Protein AF-A0A7Y6PZU3-F1 (afdb_monomer_lite)

Foldseek 3Di:
DDDDDPPPDPPDPPPPPPQQQDPVLVVVLVCQVPVVVVPDDPPDGSVVSVVVSVVSRVVVVVVVVVVVVVVVVVVVVVVVVVVVVVVVVVVLVVQCVVQVVPVVPPVSNVVSVVVPPPPPPPPPDPPDPPPDDDDDDDDDDPDDDDDDDDDD

pLDDT: mean 78.31, std 19.72, range [39.16, 98.44]

Secondary structure (DSSP, 8-state):
-PPP----PPPP-------SS-HHHHHHHHHHHHTTTT-PPSS--HHHHHHHHHHHHHHHHHHHHHHHHHHHHHHHHHHHHHHHHHHHHHHHHHHHHHHHT-TT-HHHHHHHHHHHS-------PPPP------------S-----------

Radius of gyration: 36.76 Å; chains: 1; bounding box: 62×101×90 Å

Structure (mmCIF, N/CA/C/O backbone):
data_AF-A0A7Y6PZU3-F1
#
_entry.id   AF-A0A7Y6PZU3-F1
#
loop_
_atom_site.group_PDB
_atom_site.id
_atom_site.type_symbol
_atom_site.label_atom_id
_atom_site.label_alt_id
_atom_site.label_comp_id
_atom_site.label_asym_id
_atom_site.label_entity_id
_atom_site.label_seq_id
_atom_site.pdbx_PDB_ins_code
_atom_site.Cartn_x
_atom_site.Cartn_y
_atom_site.Cartn_z
_atom_site.occupancy
_atom_site.B_iso_or_equiv
_atom_site.auth_seq_id
_atom_site.auth_comp_id
_atom_site.auth_asym_id
_atom_site.auth_atom_id
_atom_site.pdbx_PDB_model_num
ATOM 1 N N . MET A 1 1 ? 33.577 -29.821 43.031 1.00 47.69 1 MET A N 1
ATOM 2 C CA . MET A 1 1 ? 32.430 -28.903 43.186 1.00 47.69 1 MET A CA 1
ATOM 3 C C . MET A 1 1 ? 32.392 -28.006 41.952 1.00 47.69 1 MET A C 1
ATOM 5 O O . MET A 1 1 ? 33.183 -27.073 41.903 1.00 47.69 1 MET A O 1
ATOM 9 N N . PRO A 1 2 ? 31.617 -28.338 40.907 1.00 53.56 2 PRO A N 1
ATOM 10 C CA . PRO A 1 2 ? 31.472 -27.476 39.736 1.00 53.56 2 PRO A CA 1
ATOM 11 C C . PRO A 1 2 ? 30.452 -26.362 40.018 1.00 53.56 2 PRO A C 1
ATOM 13 O O . PRO A 1 2 ? 29.360 -26.626 40.518 1.00 53.56 2 PRO A O 1
ATOM 16 N N . SER A 1 3 ? 30.825 -25.121 39.718 1.00 45.91 3 SER A N 1
ATOM 17 C CA . SER A 1 3 ? 29.942 -23.953 39.789 1.00 45.91 3 SER A CA 1
ATOM 18 C C . SER A 1 3 ? 28.851 -24.033 38.712 1.00 45.91 3 SER A C 1
ATOM 20 O O . SER A 1 3 ? 29.176 -24.362 37.569 1.00 45.91 3 SER A O 1
ATOM 22 N N . PRO A 1 4 ? 27.583 -23.702 39.008 1.00 57.12 4 PRO A N 1
ATOM 23 C CA . PRO A 1 4 ? 26.571 -23.562 37.972 1.00 57.12 4 PRO A CA 1
ATOM 24 C C . PRO A 1 4 ? 26.777 -22.240 37.222 1.00 57.12 4 PRO A C 1
ATOM 26 O O . PRO A 1 4 ? 26.669 -21.154 37.792 1.00 57.12 4 PRO A O 1
ATOM 29 N N . SER A 1 5 ? 27.074 -22.333 35.926 1.00 58.34 5 SER A N 1
ATOM 30 C CA . SER A 1 5 ? 26.994 -21.208 34.996 1.00 58.34 5 SER A CA 1
ATOM 31 C C . SER A 1 5 ? 25.530 -20.795 34.844 1.00 58.34 5 SER A C 1
ATOM 33 O O . SER A 1 5 ? 24.737 -21.516 34.242 1.00 58.34 5 SER A O 1
ATOM 35 N N . ILE A 1 6 ? 25.162 -19.634 35.386 1.00 60.12 6 ILE A N 1
ATOM 36 C CA . ILE A 1 6 ? 23.882 -18.992 35.079 1.00 60.12 6 ILE A CA 1
ATOM 37 C C . ILE A 1 6 ? 23.988 -18.482 33.642 1.00 60.12 6 ILE A C 1
ATOM 39 O O . ILE A 1 6 ? 24.681 -17.507 33.358 1.00 60.12 6 ILE A O 1
ATOM 43 N N . SER A 1 7 ? 23.341 -19.201 32.728 1.00 55.31 7 SER A N 1
ATOM 44 C CA . SER A 1 7 ? 23.136 -18.761 31.356 1.00 55.31 7 SER A CA 1
ATOM 45 C C . SER A 1 7 ? 22.154 -17.591 31.399 1.00 55.31 7 SER A C 1
ATOM 47 O O . SER A 1 7 ? 20.960 -17.777 31.626 1.00 55.31 7 SER A O 1
ATOM 49 N N . VAL A 1 8 ? 22.672 -16.369 31.273 1.00 59.69 8 VAL A N 1
ATOM 50 C CA . VAL A 1 8 ? 21.846 -15.185 31.030 1.00 59.69 8 VAL A CA 1
ATOM 51 C C . VAL A 1 8 ? 21.328 -15.321 29.606 1.00 59.69 8 VAL A C 1
ATOM 53 O O . VAL A 1 8 ? 22.039 -15.032 28.646 1.00 59.69 8 VAL A O 1
ATOM 56 N N . VAL A 1 9 ? 20.106 -15.834 29.481 1.00 60.22 9 VAL A N 1
ATOM 57 C CA . VAL A 1 9 ? 19.339 -15.772 28.239 1.00 60.22 9 VAL A CA 1
ATOM 58 C C . VAL A 1 9 ? 19.110 -14.284 27.949 1.00 60.22 9 VAL A C 1
ATOM 60 O O . VAL A 1 9 ? 18.523 -13.600 28.792 1.00 60.22 9 VAL A O 1
ATOM 63 N N . PRO A 1 10 ? 19.620 -13.739 26.831 1.00 60.50 10 PRO A N 1
ATOM 64 C CA . PRO A 1 10 ? 19.307 -12.372 26.445 1.00 60.50 10 PRO A CA 1
ATOM 65 C C . PRO A 1 10 ? 17.795 -12.282 26.186 1.00 60.50 10 PRO A C 1
ATOM 67 O O . PRO A 1 10 ? 17.258 -13.181 25.536 1.00 60.50 10 PRO A O 1
ATOM 70 N N . PRO A 1 11 ? 17.094 -11.253 26.695 1.00 60.94 11 PRO A N 1
ATOM 71 C CA . PRO A 1 11 ? 15.683 -11.081 26.391 1.00 60.94 11 PRO A CA 1
ATOM 72 C C . PRO A 1 11 ? 15.556 -10.908 24.877 1.00 60.94 11 PRO A C 1
ATOM 74 O O . PRO A 1 11 ? 16.165 -10.005 24.297 1.00 60.94 11 PRO A O 1
ATOM 77 N N . GLU A 1 12 ? 14.823 -11.819 24.235 1.00 39.16 12 GLU A N 1
ATOM 78 C CA . GLU A 1 12 ? 14.418 -11.653 22.845 1.00 39.16 12 GLU A CA 1
ATOM 79 C C . GLU A 1 12 ? 13.762 -10.273 22.702 1.00 39.16 12 GLU A C 1
ATOM 81 O O . GLU A 1 12 ? 13.070 -9.834 23.627 1.00 39.16 12 GLU A O 1
ATOM 86 N N . PRO A 1 13 ? 13.996 -9.550 21.593 1.00 51.16 13 PRO A N 1
ATOM 87 C CA . PRO A 1 13 ? 13.315 -8.293 21.358 1.00 51.16 13 PRO A CA 1
ATOM 88 C C . PRO A 1 13 ? 11.829 -8.611 21.210 1.00 51.16 13 PRO A C 1
ATOM 90 O O . PRO A 1 13 ? 11.371 -9.008 20.139 1.00 51.16 13 PRO A O 1
ATOM 93 N N . GLU A 1 14 ? 11.079 -8.471 22.302 1.00 42.47 14 GLU A N 1
ATOM 94 C CA . GLU A 1 14 ? 9.633 -8.375 22.252 1.00 42.47 14 GLU A CA 1
ATOM 95 C C . GLU A 1 14 ? 9.343 -7.210 21.316 1.00 42.47 14 GLU A C 1
ATOM 97 O O . GLU A 1 14 ? 9.568 -6.045 21.646 1.00 42.47 14 GLU A O 1
ATOM 102 N N . ILE A 1 15 ? 8.935 -7.535 20.092 1.00 43.72 15 ILE A N 1
ATOM 103 C CA . ILE A 1 15 ? 8.371 -6.566 19.172 1.00 43.72 15 ILE A CA 1
ATOM 104 C C . ILE A 1 15 ? 7.115 -6.087 19.887 1.00 43.72 15 ILE A C 1
ATOM 106 O O . ILE A 1 15 ? 6.076 -6.746 19.852 1.00 43.72 15 ILE A O 1
ATOM 110 N N . THR A 1 16 ? 7.232 -4.977 20.608 1.00 46.25 16 THR A N 1
ATOM 111 C CA . THR A 1 16 ? 6.106 -4.259 21.179 1.00 46.25 16 THR A CA 1
ATOM 112 C C . THR A 1 16 ? 5.323 -3.731 19.993 1.00 46.25 16 THR A C 1
ATOM 114 O O . THR A 1 16 ? 5.570 -2.644 19.478 1.00 46.25 16 THR A O 1
ATOM 117 N N . VAL A 1 17 ? 4.415 -4.566 19.486 1.00 59.16 17 VAL A N 1
ATOM 118 C CA . VAL A 1 17 ? 3.362 -4.136 18.578 1.00 59.16 17 VAL A CA 1
ATOM 119 C C . VAL A 1 17 ? 2.602 -3.079 19.361 1.00 59.16 17 VAL A C 1
ATOM 121 O O . VAL A 1 17 ? 1.878 -3.407 20.301 1.00 59.16 17 VAL A O 1
ATOM 124 N N . GLU A 1 18 ? 2.865 -1.814 19.042 1.00 77.44 18 GLU A N 1
ATOM 125 C CA . GLU A 1 18 ? 2.191 -0.668 19.639 1.00 77.44 18 GLU A CA 1
ATOM 126 C C . GLU A 1 18 ? 0.687 -0.900 19.471 1.00 77.44 18 GLU A C 1
ATOM 128 O O . GLU A 1 18 ? 0.163 -0.838 18.356 1.00 77.44 18 GLU A O 1
ATOM 133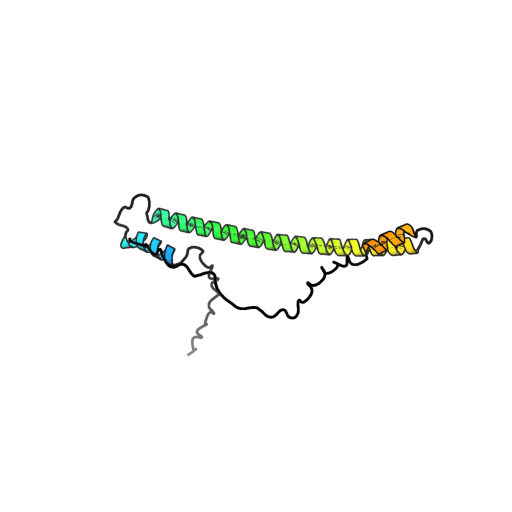 N N . ASP A 1 19 ? 0.002 -1.290 20.552 1.00 84.38 19 ASP A N 1
ATOM 134 C CA . ASP A 1 19 ? -1.407 -1.653 20.440 1.00 84.38 19 ASP A CA 1
ATOM 135 C C . ASP A 1 19 ? -2.196 -0.381 20.072 1.00 84.38 19 ASP A C 1
ATOM 137 O O . ASP A 1 19 ? -2.123 0.626 20.785 1.00 84.38 19 ASP A O 1
ATOM 141 N N . PRO A 1 20 ? -2.934 -0.403 18.947 1.00 90.94 20 PRO A N 1
ATOM 142 C CA . PRO A 1 20 ? -3.584 0.776 18.374 1.00 90.94 20 PRO A CA 1
ATOM 143 C C . PRO A 1 20 ? -4.656 1.376 19.289 1.00 90.94 20 PRO A C 1
ATOM 145 O O . PRO A 1 20 ? -5.068 2.525 19.104 1.00 90.94 20 PRO A O 1
ATOM 148 N N . VAL A 1 21 ? -5.133 0.619 20.280 1.00 92.06 21 VAL A N 1
ATOM 149 C CA . VAL A 1 21 ? -6.063 1.120 21.288 1.00 92.06 21 VAL A CA 1
ATOM 150 C C . VAL A 1 21 ? -5.280 1.971 22.280 1.00 92.06 21 VAL A C 1
ATOM 152 O O . VAL A 1 21 ? -4.453 1.450 23.022 1.00 92.06 21 VAL A O 1
ATOM 155 N N . ARG A 1 22 ? -5.547 3.279 22.330 1.00 92.94 22 ARG A N 1
ATOM 156 C CA . ARG A 1 22 ? -4.837 4.205 23.231 1.00 92.94 22 ARG A CA 1
ATOM 157 C C . ARG A 1 22 ? -4.958 3.782 24.700 1.00 92.94 22 ARG A C 1
ATOM 159 O O . ARG A 1 22 ? -5.977 3.218 25.106 1.00 92.94 22 ARG A O 1
ATOM 166 N N . ALA A 1 23 ? -3.937 4.084 25.501 1.00 91.69 23 ALA A N 1
ATOM 167 C CA . ALA A 1 23 ? -3.875 3.681 26.906 1.00 91.69 23 ALA A CA 1
ATOM 168 C C . ALA A 1 23 ? -5.083 4.180 27.719 1.00 91.69 23 ALA A C 1
ATOM 170 O O . ALA A 1 23 ? -5.623 3.436 28.539 1.00 91.69 23 ALA A O 1
ATOM 171 N N . GLU A 1 24 ? -5.568 5.394 27.439 1.00 92.19 24 GLU A N 1
ATOM 172 C CA . GLU A 1 24 ? -6.725 5.965 28.132 1.00 92.19 24 GLU A CA 1
ATOM 173 C C . GLU A 1 24 ? -7.999 5.151 27.854 1.00 92.19 24 GLU A C 1
ATOM 175 O O . GLU A 1 24 ? -8.802 4.919 28.754 1.00 92.19 24 GLU A O 1
ATOM 180 N N . HIS A 1 25 ? -8.167 4.647 26.626 1.00 94.06 25 HIS A N 1
ATOM 181 C CA . HIS A 1 25 ? -9.318 3.820 26.256 1.00 94.06 25 HIS A CA 1
ATOM 182 C C . HIS A 1 25 ? -9.266 2.445 26.930 1.00 94.06 25 HIS A C 1
ATOM 184 O O . HIS A 1 25 ? -10.294 1.942 27.380 1.00 94.06 25 HIS A O 1
ATOM 190 N N . ARG A 1 26 ? -8.073 1.848 27.057 1.00 93.12 26 ARG A N 1
ATOM 191 C CA . ARG A 1 26 ? -7.898 0.580 27.787 1.00 93.12 26 ARG A CA 1
ATOM 192 C C . ARG A 1 26 ? -8.247 0.734 29.262 1.00 93.12 26 ARG A C 1
ATOM 194 O O . ARG A 1 26 ? -8.970 -0.103 29.792 1.00 93.12 26 ARG A O 1
ATOM 201 N N . ALA A 1 27 ? -7.817 1.828 29.890 1.00 93.56 27 ALA A N 1
ATOM 202 C CA . ALA A 1 27 ? -8.163 2.123 31.277 1.00 93.56 27 ALA A CA 1
ATOM 203 C C . ALA A 1 27 ? -9.685 2.251 31.476 1.00 93.56 27 ALA A C 1
ATOM 205 O O . ALA A 1 27 ? -10.226 1.734 32.453 1.00 93.56 27 ALA A O 1
ATOM 206 N N . VAL A 1 28 ? -10.400 2.873 30.529 1.00 93.88 28 VAL A N 1
ATOM 207 C CA . VAL A 1 28 ? -11.873 2.929 30.552 1.00 93.88 28 VAL A CA 1
ATOM 208 C C . VAL A 1 28 ? -12.485 1.536 30.389 1.00 93.88 28 VAL A C 1
ATOM 210 O O . VAL A 1 28 ? -13.377 1.173 31.151 1.00 93.88 28 VAL A O 1
ATOM 213 N N . ILE A 1 29 ? -11.990 0.720 29.455 1.00 94.19 29 ILE A N 1
ATOM 214 C CA . ILE A 1 29 ? -12.460 -0.664 29.277 1.00 94.19 29 ILE A CA 1
ATOM 215 C C . ILE A 1 29 ? -12.280 -1.475 30.568 1.00 94.19 29 ILE A C 1
ATOM 217 O O . ILE A 1 29 ? -13.194 -2.191 30.980 1.00 94.19 29 ILE A O 1
ATOM 221 N N . GLU A 1 30 ? -11.134 -1.346 31.238 1.00 94.31 30 GLU A N 1
ATOM 222 C CA . GLU A 1 30 ? -10.871 -2.005 32.521 1.00 94.31 30 GLU A CA 1
ATOM 223 C C . GLU A 1 30 ? -11.763 -1.477 33.648 1.00 94.31 30 GLU A C 1
ATOM 225 O O . GLU A 1 30 ? -12.246 -2.257 34.471 1.00 94.31 30 GLU A O 1
ATOM 230 N N . LEU A 1 31 ? -12.036 -0.171 33.677 1.00 94.25 31 LEU A N 1
ATOM 231 C CA . LEU A 1 31 ? -12.963 0.428 34.634 1.00 94.25 31 LEU A CA 1
ATOM 232 C C . LEU A 1 31 ? -14.372 -0.165 34.485 1.00 94.25 31 LEU A C 1
ATOM 234 O O . LEU A 1 31 ? -14.971 -0.573 35.485 1.00 94.25 31 LEU A O 1
ATOM 238 N N . PHE A 1 32 ? -14.868 -0.264 33.247 1.00 94.19 32 PHE A N 1
ATOM 239 C CA . PHE A 1 32 ? -16.166 -0.868 32.932 1.00 94.19 32 PHE A CA 1
ATOM 240 C C . PHE A 1 32 ? -16.204 -2.364 33.251 1.00 94.19 32 PHE A C 1
ATOM 242 O O . PHE A 1 32 ? -17.205 -2.868 33.755 1.00 94.19 32 PHE A O 1
ATOM 249 N N . ALA A 1 33 ? -15.101 -3.069 33.007 1.00 91.44 33 ALA A N 1
ATOM 250 C CA . ALA A 1 33 ? -14.985 -4.493 33.287 1.00 91.44 33 ALA A CA 1
ATOM 251 C C . ALA A 1 33 ? -14.923 -4.836 34.782 1.00 91.44 33 ALA A C 1
ATOM 253 O O . ALA A 1 33 ? -15.324 -5.936 35.158 1.00 91.44 33 ALA A O 1
ATOM 254 N N . ASN A 1 34 ? -14.399 -3.930 35.611 1.00 93.38 34 ASN A N 1
ATOM 255 C CA . ASN A 1 34 ? -14.103 -4.208 37.014 1.00 93.38 34 ASN A CA 1
ATOM 256 C C . ASN A 1 34 ? -15.012 -3.414 37.958 1.00 93.38 34 ASN A C 1
ATOM 258 O O . ASN A 1 34 ? -15.892 -3.976 38.608 1.00 93.38 34 ASN A O 1
ATOM 262 N N . GLN A 1 35 ? -14.806 -2.098 38.047 1.00 91.81 35 GLN A N 1
ATOM 263 C CA . GLN A 1 35 ? -15.452 -1.266 39.068 1.00 91.81 35 GLN A CA 1
ATOM 264 C C . GLN A 1 35 ? -16.928 -1.017 38.754 1.00 91.81 35 GLN A C 1
ATOM 266 O O . GLN A 1 35 ? -17.747 -0.927 39.667 1.00 91.81 35 GLN A O 1
ATOM 271 N N . LEU A 1 36 ? -17.276 -0.950 37.467 1.00 90.38 36 LEU A N 1
ATOM 272 C CA . LEU A 1 36 ? -18.645 -0.712 37.015 1.00 90.38 36 LEU A CA 1
ATOM 273 C C . LEU A 1 36 ? -19.369 -1.987 36.559 1.00 90.38 36 LEU A C 1
ATOM 275 O O . LEU A 1 36 ? -20.478 -1.902 36.046 1.00 90.38 36 LEU A O 1
ATOM 279 N N . ALA A 1 37 ? -18.805 -3.173 36.811 1.00 87.62 37 ALA A N 1
ATOM 280 C CA . ALA A 1 37 ? -19.364 -4.450 36.353 1.00 87.62 37 ALA A CA 1
ATOM 281 C C . ALA A 1 37 ? -20.781 -4.754 36.881 1.00 87.62 37 ALA A C 1
ATOM 283 O O . ALA A 1 37 ? -21.498 -5.573 36.315 1.00 87.62 37 ALA A O 1
ATOM 284 N N . LYS A 1 38 ? -21.181 -4.119 37.992 1.00 87.56 38 LYS A N 1
ATOM 285 C CA . LYS A 1 38 ? -22.503 -4.282 38.623 1.00 87.56 38 LYS A CA 1
ATOM 286 C C . LYS A 1 38 ? -23.517 -3.213 38.203 1.00 87.56 38 LYS A C 1
ATOM 288 O O . LYS A 1 38 ? -24.664 -3.278 38.638 1.00 87.56 38 LYS A O 1
ATOM 293 N N . VAL A 1 39 ? -23.100 -2.220 37.418 1.00 87.88 39 VAL A N 1
ATOM 294 C CA . VAL A 1 39 ? -23.942 -1.099 36.991 1.00 87.88 39 VAL A CA 1
ATOM 295 C C . VAL A 1 39 ? -24.328 -1.312 35.533 1.00 87.88 39 VAL A C 1
ATOM 297 O O . VAL A 1 39 ? -23.465 -1.469 34.675 1.00 87.88 39 VAL A O 1
ATOM 300 N N . ALA A 1 40 ? -25.630 -1.318 35.253 1.00 85.00 40 ALA A N 1
ATOM 301 C CA . ALA A 1 40 ? -26.133 -1.368 33.888 1.00 85.00 40 AL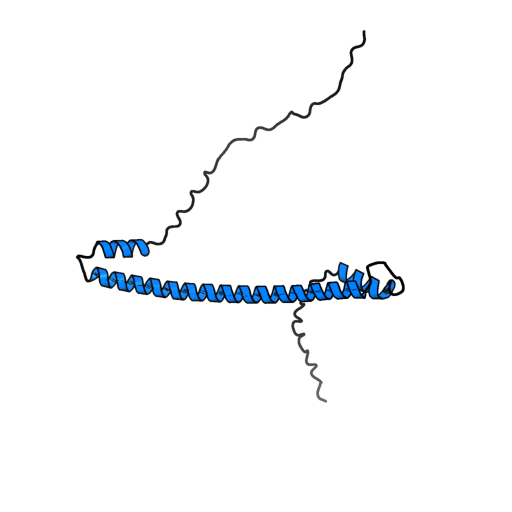A A CA 1
ATOM 302 C C . ALA A 1 40 ? -26.246 0.058 33.340 1.00 85.00 40 ALA A C 1
ATOM 304 O O . ALA A 1 40 ? -27.030 0.858 33.856 1.00 85.00 40 ALA A O 1
ATOM 305 N N . PHE A 1 41 ? -25.477 0.363 32.298 1.00 88.25 41 PHE A N 1
ATOM 306 C CA . PHE A 1 41 ? -25.653 1.583 31.520 1.00 88.25 41 PHE A CA 1
ATOM 307 C C . PHE A 1 41 ? -26.435 1.259 30.244 1.00 88.25 41 PHE A C 1
ATOM 309 O O . PHE A 1 41 ? -26.235 0.192 29.661 1.00 88.25 41 PHE A O 1
ATOM 316 N N . PRO A 1 42 ? -27.326 2.154 29.794 1.00 90.12 42 PRO A N 1
ATOM 317 C CA . PRO A 1 42 ? -27.921 2.024 28.475 1.00 90.12 42 PRO A CA 1
ATOM 318 C C . PRO A 1 42 ? -26.831 2.168 27.405 1.00 90.12 42 PRO A C 1
ATOM 320 O O . PRO A 1 42 ? -25.967 3.038 27.507 1.00 90.12 42 PRO A O 1
ATOM 323 N N . ASP A 1 43 ? -26.875 1.290 26.403 1.00 87.94 43 ASP A N 1
ATOM 324 C CA . ASP A 1 43 ? -26.044 1.300 25.188 1.00 87.94 43 ASP A CA 1
ATOM 325 C C . ASP A 1 43 ? -24.526 1.121 25.366 1.00 87.94 43 ASP A C 1
ATOM 327 O O . ASP A 1 43 ? -23.805 1.035 24.372 1.00 87.94 43 ASP A O 1
ATOM 331 N N . VAL A 1 44 ? -24.017 1.032 26.598 1.00 91.25 44 VAL A N 1
ATOM 332 C CA . VAL A 1 44 ? -22.581 0.894 26.872 1.00 91.25 44 VAL A CA 1
ATOM 333 C C . VAL A 1 44 ? -22.340 -0.160 27.940 1.00 91.25 44 VAL A C 1
ATOM 335 O O . VAL A 1 44 ? -22.764 -0.026 29.084 1.00 91.25 44 VAL A O 1
ATOM 338 N N . ASP A 1 45 ? -21.575 -1.187 27.588 1.00 93.12 45 ASP A N 1
ATOM 339 C CA . ASP A 1 45 ? -21.090 -2.180 28.537 1.00 93.12 45 ASP A CA 1
ATOM 340 C C . ASP A 1 45 ? -19.639 -2.586 28.234 1.00 93.12 45 ASP A C 1
ATOM 342 O O . ASP A 1 45 ? -19.048 -2.229 27.209 1.00 93.12 45 ASP A O 1
ATOM 346 N N . ALA A 1 46 ? -19.038 -3.338 29.156 1.00 91.56 46 ALA A N 1
ATOM 347 C CA . ALA A 1 46 ? -17.663 -3.800 29.013 1.00 91.56 46 ALA A CA 1
ATOM 348 C C . ALA A 1 46 ? -17.463 -4.736 27.806 1.00 91.56 46 ALA A C 1
ATOM 350 O O . ALA A 1 46 ? -16.367 -4.775 27.246 1.00 91.56 46 ALA A O 1
ATOM 351 N N . ALA A 1 47 ? -18.483 -5.501 27.406 1.00 92.00 47 ALA A N 1
ATOM 352 C CA . ALA A 1 47 ? -18.391 -6.425 26.281 1.00 92.00 47 ALA A CA 1
ATOM 353 C C . ALA A 1 47 ? -18.364 -5.667 24.947 1.00 92.00 47 ALA A C 1
ATOM 355 O O . ALA A 1 47 ? -17.520 -5.956 24.098 1.00 92.00 47 ALA A O 1
ATOM 356 N N . LEU A 1 48 ? -19.213 -4.651 24.795 1.00 94.44 48 LEU A N 1
ATOM 357 C CA . LEU A 1 48 ? -19.243 -3.757 23.646 1.00 94.44 48 LEU A CA 1
ATOM 358 C C . LEU A 1 48 ? -17.915 -3.013 23.493 1.00 94.44 48 LEU A C 1
ATOM 360 O O . LEU A 1 48 ? -17.332 -3.030 22.411 1.00 94.44 48 LEU A O 1
ATOM 364 N N . LEU A 1 49 ? -17.403 -2.413 24.574 1.00 94.19 49 LEU A N 1
ATOM 365 C CA . LEU A 1 49 ? -16.141 -1.670 24.525 1.00 94.19 49 LEU A CA 1
ATOM 366 C C . LEU A 1 49 ? -14.947 -2.580 24.186 1.00 94.19 49 LEU A C 1
ATOM 368 O O . LEU A 1 49 ? -14.072 -2.193 23.411 1.00 94.19 49 LEU A O 1
ATOM 372 N N . ARG A 1 50 ? -14.918 -3.812 24.717 1.00 94.56 50 ARG A N 1
ATOM 373 C CA . ARG A 1 50 ? -13.898 -4.816 24.360 1.00 94.56 50 ARG A CA 1
ATOM 374 C C . ARG A 1 50 ? -13.983 -5.216 22.897 1.00 94.56 50 ARG A C 1
ATOM 376 O O . ARG A 1 50 ? -12.959 -5.229 22.222 1.00 94.56 50 ARG A O 1
ATOM 383 N N . ARG A 1 51 ? -15.190 -5.482 22.401 1.00 95.88 51 ARG A N 1
ATOM 384 C CA . ARG A 1 51 ? -15.411 -5.822 20.996 1.00 95.88 51 ARG A CA 1
ATOM 385 C C . ARG A 1 51 ? -14.925 -4.705 20.073 1.00 95.88 51 ARG A C 1
ATOM 387 O O . ARG A 1 51 ? -14.199 -4.977 19.127 1.00 95.88 51 ARG A O 1
ATOM 394 N N . GLN A 1 52 ? -15.265 -3.451 20.367 1.00 95.69 52 GLN A N 1
ATOM 395 C CA . GLN A 1 52 ? -14.792 -2.310 19.577 1.00 95.69 52 GLN A CA 1
ATOM 396 C C . GLN A 1 52 ? -13.261 -2.183 19.611 1.00 95.69 52 GLN A C 1
ATOM 398 O O . GLN A 1 52 ? -12.638 -1.910 18.588 1.00 95.69 52 GLN A O 1
ATOM 403 N N . ALA A 1 53 ? -12.632 -2.423 20.765 1.00 94.69 53 ALA A N 1
ATOM 404 C CA . ALA A 1 53 ? -11.174 -2.449 20.874 1.00 94.69 53 ALA A CA 1
ATOM 405 C C . ALA A 1 53 ? -10.538 -3.578 20.039 1.00 94.69 53 ALA A C 1
ATOM 407 O O . ALA A 1 53 ? -9.504 -3.370 19.405 1.00 94.69 53 ALA A O 1
ATOM 408 N N . GLU A 1 54 ? -11.152 -4.761 20.005 1.00 95.31 54 GLU A N 1
ATOM 409 C CA . GLU A 1 54 ? -10.724 -5.874 19.150 1.00 95.31 54 GLU A CA 1
ATOM 410 C C . GLU A 1 54 ? -10.890 -5.558 17.659 1.00 95.31 54 GLU A C 1
ATOM 412 O O . GLU A 1 54 ? -9.974 -5.825 16.882 1.00 95.31 54 GLU A O 1
ATOM 417 N N . GLU A 1 55 ? -11.999 -4.931 17.263 1.00 96.44 55 GLU A N 1
ATOM 418 C CA . GLU A 1 55 ? -12.232 -4.474 15.886 1.00 96.44 55 GLU A CA 1
ATOM 419 C C . GLU A 1 55 ? -11.157 -3.460 15.449 1.00 96.44 55 GLU A C 1
ATOM 421 O O . GLU A 1 55 ? -10.575 -3.604 14.374 1.00 96.44 55 GLU A O 1
ATOM 426 N N . VAL A 1 56 ? -10.796 -2.500 16.311 1.00 96.25 56 VAL A N 1
ATOM 427 C CA . VAL A 1 56 ? -9.697 -1.548 16.049 1.00 96.25 56 VAL A CA 1
ATOM 428 C C . VAL A 1 56 ? -8.357 -2.264 15.860 1.00 96.25 56 VAL A C 1
ATOM 430 O O . VAL A 1 56 ? -7.588 -1.916 14.961 1.00 96.25 56 VAL A O 1
ATOM 433 N N . ARG A 1 57 ? -8.061 -3.279 16.678 1.00 94.06 57 ARG A N 1
ATOM 434 C CA . ARG A 1 57 ? -6.832 -4.079 16.537 1.00 94.06 57 ARG A CA 1
ATOM 435 C C . ARG A 1 57 ? -6.815 -4.875 15.239 1.00 94.06 57 ARG A C 1
ATOM 437 O O . ARG A 1 57 ? -5.787 -4.906 14.565 1.00 94.06 57 ARG A O 1
ATOM 444 N N . ALA A 1 58 ? -7.938 -5.488 14.878 1.00 94.88 58 ALA A N 1
ATOM 445 C CA . ALA A 1 58 ? -8.071 -6.219 13.625 1.00 94.88 58 ALA A CA 1
ATOM 446 C C . ALA A 1 58 ? -7.828 -5.300 12.418 1.00 94.88 58 ALA A C 1
ATOM 448 O O . ALA A 1 58 ? -7.065 -5.656 11.516 1.00 94.88 58 ALA A O 1
ATOM 449 N N . GLU A 1 59 ? -8.391 -4.091 12.442 1.00 96.62 59 GLU A N 1
ATOM 450 C CA . GLU A 1 59 ? -8.204 -3.112 11.371 1.00 96.62 59 GLU A CA 1
ATOM 451 C C . GLU A 1 59 ? -6.754 -2.612 11.298 1.00 96.62 59 GLU A C 1
ATOM 453 O O . GLU A 1 59 ? -6.183 -2.498 10.215 1.00 96.62 59 GLU A O 1
ATOM 458 N N . ALA A 1 60 ? -6.094 -2.395 12.439 1.00 94.88 60 ALA A N 1
ATOM 459 C CA . ALA A 1 60 ? -4.680 -2.023 12.452 1.00 94.88 60 ALA A CA 1
ATOM 460 C C . ALA A 1 60 ? -3.782 -3.106 11.829 1.00 94.88 60 ALA A C 1
ATOM 462 O O . ALA A 1 60 ? -2.858 -2.784 11.078 1.00 94.88 60 ALA A O 1
ATOM 463 N N . ILE A 1 61 ? -4.077 -4.386 12.083 1.00 93.81 61 ILE A N 1
ATOM 464 C CA . ILE A 1 61 ? -3.385 -5.511 11.438 1.00 93.81 61 ILE A CA 1
ATOM 465 C C . ILE A 1 61 ? -3.644 -5.504 9.926 1.00 93.81 61 ILE A C 1
ATOM 467 O O . ILE A 1 61 ? -2.715 -5.716 9.143 1.00 93.81 61 ILE A O 1
ATOM 471 N N . ALA A 1 62 ? -4.881 -5.242 9.494 1.00 94.62 62 ALA A N 1
ATOM 472 C CA . ALA A 1 62 ? -5.214 -5.138 8.074 1.00 94.62 62 ALA A CA 1
ATOM 473 C C . ALA A 1 62 ? -4.436 -3.999 7.389 1.00 94.62 62 ALA A C 1
ATOM 475 O O . ALA A 1 62 ? -3.857 -4.206 6.320 1.00 94.62 62 ALA A O 1
ATOM 476 N N . VAL A 1 63 ? -4.335 -2.836 8.039 1.00 96.25 63 VAL A N 1
ATOM 477 C CA . VAL A 1 63 ? -3.535 -1.697 7.563 1.00 96.25 63 VAL A CA 1
ATOM 478 C C . VAL A 1 63 ? -2.051 -2.051 7.473 1.00 96.25 63 VAL A C 1
ATOM 480 O O . VAL A 1 63 ? -1.416 -1.726 6.469 1.00 96.25 63 VAL A O 1
ATOM 483 N N . ALA A 1 64 ? -1.488 -2.723 8.481 1.00 94.69 64 ALA A N 1
ATOM 484 C CA . ALA A 1 64 ? -0.088 -3.148 8.460 1.00 94.69 64 ALA A CA 1
ATOM 485 C C . ALA A 1 64 ? 0.200 -4.070 7.262 1.00 94.69 64 ALA A C 1
ATOM 487 O O . ALA A 1 64 ? 1.102 -3.791 6.473 1.00 94.69 64 ALA A O 1
ATOM 488 N N . ARG A 1 65 ? -0.649 -5.081 7.038 1.00 94.31 65 ARG A N 1
ATOM 489 C CA . ARG A 1 65 ? -0.539 -5.987 5.879 1.00 94.31 65 ARG A CA 1
ATOM 490 C C . ARG A 1 65 ? -0.662 -5.253 4.545 1.00 94.31 65 ARG A C 1
ATOM 492 O O . ARG A 1 65 ? 0.058 -5.558 3.597 1.00 94.31 65 ARG A O 1
ATOM 499 N N . ALA A 1 66 ? -1.575 -4.288 4.453 1.00 96.38 66 ALA A N 1
ATOM 500 C CA . ALA A 1 66 ? -1.747 -3.495 3.241 1.00 96.38 66 ALA A CA 1
ATOM 501 C C . ALA A 1 66 ? -0.514 -2.626 2.942 1.00 96.38 66 ALA A C 1
ATOM 503 O O . ALA A 1 66 ? -0.137 -2.487 1.778 1.00 96.38 66 ALA A O 1
ATOM 504 N N . ARG A 1 67 ? 0.140 -2.077 3.974 1.00 97.19 67 ARG A N 1
ATOM 505 C CA . ARG A 1 67 ? 1.394 -1.319 3.828 1.00 97.19 67 ARG A CA 1
ATOM 506 C C . ARG A 1 67 ? 2.536 -2.202 3.338 1.00 97.19 67 ARG A C 1
ATOM 508 O O . ARG A 1 67 ? 3.183 -1.838 2.363 1.00 97.19 67 ARG A O 1
ATOM 515 N N . GLU A 1 68 ? 2.710 -3.386 3.916 1.00 96.56 68 GLU A N 1
ATOM 516 C CA . GLU A 1 68 ? 3.707 -4.359 3.444 1.00 96.56 68 GLU A CA 1
ATOM 517 C C . GLU A 1 68 ? 3.470 -4.749 1.975 1.00 96.56 68 GLU A C 1
ATOM 519 O O . GLU A 1 68 ? 4.397 -4.796 1.163 1.00 96.56 68 GLU A O 1
ATOM 524 N N . ALA A 1 69 ? 2.208 -4.980 1.595 1.00 96.88 69 ALA A N 1
ATOM 525 C CA . ALA A 1 69 ? 1.849 -5.290 0.215 1.00 96.88 69 ALA A CA 1
ATOM 526 C C . ALA A 1 69 ? 2.141 -4.121 -0.744 1.00 96.88 69 ALA A C 1
ATOM 528 O O . ALA A 1 69 ? 2.592 -4.347 -1.872 1.00 96.88 69 ALA A O 1
ATOM 529 N N . LEU A 1 70 ? 1.905 -2.882 -0.301 1.00 97.62 70 LEU A N 1
ATOM 530 C CA . LEU A 1 70 ? 2.217 -1.673 -1.061 1.00 97.62 70 LEU A CA 1
ATOM 531 C C . LEU A 1 70 ? 3.725 -1.525 -1.281 1.00 97.62 70 LEU A C 1
ATOM 533 O O . LEU A 1 70 ? 4.147 -1.323 -2.419 1.00 97.62 70 LEU A O 1
ATOM 537 N N . GLU A 1 71 ? 4.529 -1.666 -0.230 1.00 98.25 71 GLU A N 1
ATOM 538 C CA . GLU A 1 71 ? 5.993 -1.593 -0.315 1.00 98.25 71 GLU A CA 1
ATOM 539 C C . GLU A 1 71 ? 6.539 -2.656 -1.281 1.00 98.25 71 GLU A C 1
ATOM 541 O O . GLU A 1 71 ? 7.312 -2.352 -2.195 1.00 98.25 71 GLU A O 1
ATOM 546 N N . ALA A 1 72 ? 6.042 -3.893 -1.180 1.00 97.25 72 ALA A N 1
ATOM 547 C CA . ALA A 1 72 ? 6.405 -4.965 -2.103 1.00 97.25 72 ALA A CA 1
ATOM 548 C C . ALA A 1 72 ? 6.014 -4.654 -3.561 1.00 97.25 72 ALA A C 1
ATOM 550 O O . ALA A 1 72 ? 6.754 -4.982 -4.495 1.00 97.25 72 ALA A O 1
ATOM 551 N N . ALA A 1 73 ? 4.852 -4.034 -3.787 1.00 97.25 73 ALA A N 1
ATOM 552 C CA . ALA A 1 73 ? 4.418 -3.625 -5.120 1.00 97.25 73 ALA A CA 1
ATOM 553 C C . ALA A 1 73 ? 5.288 -2.492 -5.688 1.00 97.25 73 ALA A C 1
ATOM 555 O O . ALA A 1 73 ? 5.627 -2.521 -6.873 1.00 97.25 73 ALA A O 1
ATOM 556 N N . GLN A 1 74 ? 5.688 -1.533 -4.852 1.00 98.44 74 GLN A N 1
ATOM 557 C CA . GLN A 1 74 ? 6.580 -0.437 -5.234 1.00 98.44 74 GLN A CA 1
ATOM 558 C C . GLN A 1 74 ? 7.968 -0.947 -5.627 1.00 98.44 74 GLN A C 1
ATOM 560 O O . GLN A 1 74 ? 8.479 -0.545 -6.673 1.00 98.44 74 GLN A O 1
ATOM 565 N N . HIS A 1 75 ? 8.541 -1.884 -4.866 1.00 98.25 75 HIS A N 1
ATOM 566 C CA . HIS A 1 75 ? 9.810 -2.523 -5.232 1.00 98.25 75 HIS A CA 1
ATOM 567 C C . HIS A 1 75 ? 9.707 -3.236 -6.585 1.00 98.25 75 HIS A C 1
ATOM 569 O O . HIS A 1 75 ? 10.490 -2.964 -7.491 1.00 98.25 75 HIS A O 1
ATOM 575 N N . LYS A 1 76 ? 8.664 -4.053 -6.789 1.00 97.94 76 LYS A N 1
ATOM 576 C CA . LYS A 1 76 ? 8.435 -4.729 -8.081 1.00 97.94 76 LYS A CA 1
ATOM 577 C C . LYS A 1 76 ? 8.274 -3.748 -9.242 1.00 97.94 76 LYS A C 1
ATOM 579 O O . LYS A 1 76 ? 8.691 -4.051 -10.361 1.00 97.94 76 LYS A O 1
ATOM 584 N N . LEU A 1 77 ? 7.629 -2.605 -9.011 1.00 97.94 77 LEU A N 1
ATOM 585 C CA . LEU A 1 77 ? 7.489 -1.559 -10.020 1.00 97.94 77 LEU A CA 1
ATOM 586 C C . LEU A 1 77 ? 8.847 -0.938 -10.361 1.00 97.94 77 LEU A C 1
ATOM 588 O O . LEU A 1 77 ? 9.151 -0.780 -11.545 1.00 97.94 77 LEU A O 1
ATOM 592 N N . ALA A 1 78 ? 9.660 -0.620 -9.353 1.00 98.00 78 ALA A N 1
ATOM 593 C CA . ALA A 1 78 ? 11.004 -0.084 -9.544 1.00 98.00 78 ALA A CA 1
ATOM 594 C C . ALA A 1 78 ? 11.883 -1.062 -10.341 1.00 98.00 78 ALA A C 1
ATOM 596 O O . ALA A 1 78 ? 12.448 -0.672 -11.364 1.00 98.00 78 ALA A O 1
ATOM 597 N N . ASP A 1 79 ? 11.889 -2.343 -9.962 1.00 98.00 79 ASP A N 1
ATOM 598 C CA . ASP A 1 79 ? 12.648 -3.394 -10.649 1.00 98.00 79 ASP A CA 1
ATOM 599 C C . ASP A 1 79 ? 12.241 -3.518 -12.123 1.00 98.00 79 ASP A C 1
ATOM 601 O O . ASP A 1 79 ? 13.079 -3.512 -13.026 1.00 98.00 79 ASP A O 1
ATOM 605 N N . ARG A 1 80 ? 10.931 -3.580 -12.399 1.00 97.69 80 ARG A N 1
ATOM 606 C CA . ARG A 1 80 ? 10.417 -3.673 -13.776 1.00 97.69 80 ARG A CA 1
ATOM 607 C C . ARG A 1 80 ? 10.748 -2.435 -14.600 1.00 97.69 80 ARG A C 1
ATOM 609 O O . ARG A 1 80 ? 11.034 -2.556 -15.790 1.00 97.69 80 ARG A O 1
ATOM 616 N N . THR A 1 81 ? 10.716 -1.261 -13.978 1.00 97.62 81 THR A N 1
ATOM 617 C CA . THR A 1 81 ? 11.061 -0.001 -14.642 1.00 97.62 81 THR A CA 1
ATOM 618 C C . THR A 1 81 ? 12.551 0.053 -14.974 1.00 97.62 81 THR A C 1
ATOM 620 O O . THR A 1 81 ? 12.902 0.473 -16.074 1.00 97.62 81 THR A O 1
ATOM 623 N N . ALA A 1 82 ? 13.422 -0.439 -14.087 1.00 97.38 82 ALA A N 1
ATOM 624 C CA . ALA A 1 82 ? 14.857 -0.545 -14.350 1.00 97.38 82 ALA A CA 1
ATOM 625 C C . ALA A 1 82 ? 15.150 -1.490 -15.528 1.00 97.38 82 ALA A C 1
ATOM 627 O O . ALA A 1 82 ? 15.817 -1.096 -16.483 1.00 97.38 82 ALA A O 1
ATOM 628 N N . VAL A 1 83 ? 14.553 -2.689 -15.531 1.00 97.56 83 VAL A N 1
ATOM 629 C CA . VAL A 1 83 ? 14.699 -3.660 -16.635 1.00 97.56 83 VAL A CA 1
ATOM 630 C C . VAL A 1 83 ? 14.211 -3.085 -17.969 1.00 97.56 83 VAL A C 1
ATOM 632 O O . VAL A 1 83 ? 14.834 -3.300 -19.018 1.00 97.56 83 VAL A O 1
ATOM 635 N N . LEU A 1 84 ? 13.098 -2.345 -17.950 1.00 96.75 84 LEU A N 1
ATOM 636 C CA . LEU A 1 84 ? 12.605 -1.645 -19.133 1.00 96.75 84 LEU A CA 1
ATOM 637 C C . LEU A 1 84 ? 13.607 -0.578 -19.593 1.00 96.75 84 LEU A C 1
ATOM 639 O O . LEU A 1 84 ? 13.935 -0.542 -20.778 1.00 96.75 84 LEU A O 1
ATOM 643 N N . GLY A 1 85 ? 14.128 0.234 -18.671 1.00 95.56 85 GLY A N 1
ATOM 644 C CA . GLY A 1 85 ? 15.147 1.248 -18.946 1.00 95.56 85 GLY A CA 1
ATOM 645 C C . GLY A 1 85 ? 16.388 0.666 -19.626 1.00 95.56 85 GLY A C 1
ATOM 646 O O . GLY A 1 85 ? 16.785 1.148 -20.688 1.00 95.56 85 GLY A O 1
ATOM 647 N N . ASP A 1 86 ? 16.930 -0.431 -19.097 1.00 95.88 86 ASP A N 1
ATOM 648 C CA . ASP A 1 86 ? 18.090 -1.125 -19.675 1.00 95.88 86 ASP A CA 1
ATOM 649 C C . ASP A 1 86 ? 17.804 -1.670 -21.079 1.00 95.88 86 ASP A C 1
ATOM 651 O O . ASP A 1 86 ? 18.664 -1.687 -21.965 1.00 95.88 86 ASP A O 1
ATOM 655 N N . THR A 1 87 ? 16.582 -2.147 -21.307 1.00 96.12 87 THR A N 1
ATOM 656 C CA . THR A 1 87 ? 16.164 -2.678 -22.610 1.00 96.12 87 THR A CA 1
ATOM 657 C C . THR A 1 87 ? 15.986 -1.560 -23.633 1.00 96.12 87 THR A C 1
ATOM 659 O O . THR A 1 87 ? 16.455 -1.694 -24.764 1.00 96.12 87 THR A O 1
ATOM 662 N N . VAL A 1 88 ? 15.394 -0.434 -23.232 1.00 95.75 88 VAL A N 1
ATOM 663 C CA . VAL A 1 88 ? 15.272 0.770 -24.067 1.00 95.75 88 VAL A CA 1
ATOM 664 C C . VAL A 1 88 ? 16.653 1.334 -24.404 1.00 95.75 88 VAL A C 1
ATOM 666 O O . VAL A 1 88 ? 16.919 1.622 -25.570 1.00 95.75 88 VAL A O 1
ATOM 669 N N . ALA A 1 89 ? 17.563 1.423 -23.430 1.00 93.00 89 ALA A N 1
ATOM 670 C CA . ALA A 1 89 ? 18.927 1.903 -23.645 1.00 93.00 89 ALA A CA 1
ATOM 671 C C . ALA A 1 89 ? 19.693 1.032 -24.655 1.00 93.00 89 ALA A C 1
ATOM 673 O O . ALA A 1 89 ? 20.299 1.556 -25.594 1.00 93.00 89 ALA A O 1
ATOM 674 N N . ARG A 1 90 ? 19.612 -0.300 -24.519 1.00 96.00 90 ARG A N 1
ATOM 675 C CA . ARG A 1 90 ? 20.193 -1.244 -25.491 1.00 96.00 90 ARG A CA 1
ATOM 676 C C . ARG A 1 90 ? 19.549 -1.118 -26.872 1.00 96.00 90 ARG A C 1
ATOM 678 O O . ARG A 1 90 ? 20.265 -1.075 -27.869 1.00 96.00 90 ARG A O 1
ATOM 685 N N . GLY A 1 91 ? 18.223 -1.003 -26.937 1.00 94.56 91 GLY A N 1
ATOM 686 C CA . GLY A 1 91 ? 17.494 -0.802 -28.191 1.00 94.56 91 GLY A CA 1
ATOM 687 C C . GLY A 1 91 ? 17.927 0.470 -28.924 1.00 94.56 91 GLY A C 1
ATOM 688 O O . GLY A 1 91 ? 18.202 0.425 -30.123 1.00 94.56 91 GLY A O 1
ATOM 689 N N . LEU A 1 92 ? 18.078 1.585 -28.202 1.00 93.62 92 LEU A N 1
ATOM 690 C CA . LEU A 1 92 ? 18.593 2.836 -28.763 1.00 93.62 92 LEU A CA 1
ATOM 691 C C . LEU A 1 92 ? 20.045 2.697 -29.230 1.00 93.62 92 LEU A C 1
ATOM 693 O O . LEU A 1 92 ? 20.384 3.211 -30.294 1.00 93.62 92 LEU A O 1
ATOM 697 N N . ALA A 1 93 ? 20.898 1.983 -28.490 1.00 92.50 93 ALA A N 1
ATOM 698 C CA . ALA A 1 93 ? 22.272 1.723 -28.917 1.00 92.50 93 ALA A CA 1
ATOM 699 C C . ALA A 1 93 ? 22.322 0.945 -30.244 1.00 92.50 93 ALA A C 1
ATOM 701 O O . ALA A 1 93 ? 23.057 1.333 -31.152 1.00 92.50 93 ALA A O 1
ATOM 702 N N . TYR A 1 94 ? 21.498 -0.095 -30.403 1.00 94.94 94 TYR A N 1
ATOM 703 C CA . TYR A 1 94 ? 21.404 -0.836 -31.665 1.00 94.94 94 TYR A CA 1
ATOM 704 C C . TYR A 1 94 ? 20.854 0.018 -32.805 1.00 94.94 94 TYR A C 1
ATOM 706 O O . TYR A 1 94 ? 21.386 -0.027 -33.913 1.00 94.94 94 TYR A O 1
ATOM 714 N N . ALA A 1 95 ? 19.835 0.835 -32.533 1.00 92.00 95 ALA A N 1
ATOM 715 C CA . ALA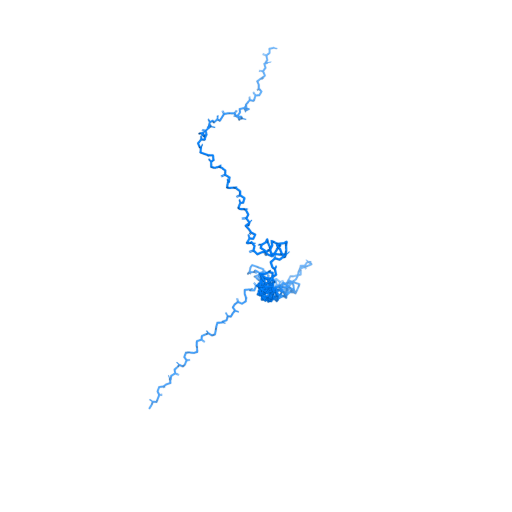 A 1 95 ? 19.277 1.745 -33.524 1.00 92.00 95 ALA A CA 1
ATOM 716 C C . ALA A 1 95 ? 20.323 2.760 -34.020 1.00 92.00 95 ALA A C 1
ATOM 718 O O . ALA A 1 95 ? 20.365 3.043 -35.216 1.00 92.00 95 ALA A O 1
ATOM 719 N N . ARG A 1 96 ? 21.197 3.261 -33.131 1.00 90.12 96 ARG A N 1
ATOM 720 C CA . ARG A 1 96 ? 22.317 4.146 -33.503 1.00 90.12 96 ARG A CA 1
ATOM 721 C C . ARG A 1 96 ? 23.297 3.456 -34.443 1.00 90.12 96 ARG A C 1
ATOM 723 O O . ARG A 1 96 ? 23.515 3.960 -35.534 1.00 90.12 96 ARG A O 1
ATOM 730 N N . ILE A 1 97 ? 23.796 2.275 -34.067 1.00 91.44 97 ILE A N 1
ATOM 731 C CA . ILE A 1 97 ? 24.736 1.503 -34.901 1.00 91.44 97 ILE A CA 1
ATOM 732 C C . ILE A 1 97 ? 24.131 1.231 -36.286 1.00 91.44 97 ILE A C 1
ATOM 734 O O . ILE A 1 97 ? 24.806 1.341 -37.307 1.00 91.44 97 ILE A O 1
ATOM 738 N N . TYR A 1 98 ? 22.840 0.901 -36.330 1.00 89.38 98 TYR A N 1
ATOM 739 C CA . TYR A 1 98 ? 22.129 0.654 -37.578 1.00 89.38 98 TYR A CA 1
ATOM 740 C C . TYR A 1 98 ? 21.970 1.908 -38.451 1.00 89.38 98 TYR A C 1
ATOM 742 O O . TYR A 1 98 ? 22.090 1.820 -39.673 1.00 89.38 98 TYR A O 1
ATOM 750 N N . ALA A 1 99 ? 21.697 3.064 -37.841 1.00 89.50 99 ALA A N 1
ATOM 751 C CA . ALA A 1 99 ? 21.611 4.335 -38.553 1.00 89.50 99 ALA A CA 1
ATOM 752 C C . ALA A 1 99 ? 22.986 4.787 -39.071 1.00 89.50 99 ALA A C 1
ATOM 754 O O . ALA A 1 99 ? 23.079 5.219 -40.216 1.00 89.50 99 ALA A O 1
ATOM 755 N N . ASP A 1 100 ? 24.050 4.611 -38.282 1.00 85.94 100 ASP A N 1
ATOM 756 C CA . ASP A 1 100 ? 25.423 4.967 -38.668 1.00 85.94 100 ASP A CA 1
ATOM 757 C C . ASP A 1 100 ? 25.926 4.134 -39.859 1.00 85.94 100 ASP A C 1
ATOM 759 O O . ASP A 1 100 ? 26.671 4.628 -40.704 1.00 85.94 100 ASP A O 1
ATOM 763 N N . ALA A 1 101 ? 25.480 2.879 -39.975 1.00 87.12 101 ALA A N 1
ATOM 764 C CA . ALA A 1 101 ? 25.808 2.010 -41.103 1.00 87.12 101 ALA A CA 1
ATOM 765 C C . ALA A 1 101 ? 25.111 2.405 -42.424 1.00 87.12 101 ALA A C 1
ATOM 767 O O . ALA A 1 101 ? 25.445 1.846 -43.471 1.00 87.12 101 ALA A O 1
ATOM 768 N N . GLN A 1 102 ? 24.139 3.329 -42.401 1.00 83.88 102 GLN A N 1
ATOM 769 C CA . GLN A 1 102 ? 23.406 3.779 -43.589 1.00 83.88 102 GLN A CA 1
ATOM 770 C C . GLN A 1 102 ? 23.373 5.315 -43.685 1.00 83.88 102 GLN A C 1
ATOM 772 O O . GLN A 1 102 ? 22.453 5.939 -43.148 1.00 83.88 102 GLN A O 1
ATOM 777 N N . PRO A 1 103 ? 24.325 5.935 -44.412 1.00 70.75 103 PRO A N 1
ATOM 778 C CA . PRO A 1 103 ? 24.468 7.391 -44.456 1.00 70.75 103 PRO A CA 1
ATOM 779 C C . PRO A 1 103 ? 23.225 8.117 -44.994 1.00 70.75 103 PRO A C 1
ATOM 781 O O . PRO A 1 103 ? 22.941 9.223 -44.554 1.00 70.75 103 PRO A O 1
ATOM 784 N N . ASP A 1 104 ? 22.404 7.477 -45.830 1.00 83.25 104 ASP A N 1
ATOM 785 C CA . ASP A 1 104 ? 21.184 8.085 -46.387 1.00 83.25 104 ASP A CA 1
ATOM 786 C C . ASP A 1 104 ? 20.036 8.248 -45.363 1.00 83.25 104 ASP A C 1
ATOM 788 O O . ASP A 1 104 ? 18.974 8.789 -45.680 1.00 83.25 104 ASP A O 1
ATOM 792 N N . ARG A 1 105 ? 20.213 7.795 -44.112 1.00 83.06 105 ARG A N 1
ATOM 793 C CA . ARG A 1 105 ? 19.167 7.773 -43.070 1.00 83.06 105 ARG A CA 1
ATOM 794 C C . ARG A 1 105 ? 19.324 8.853 -42.004 1.00 83.06 105 ARG A C 1
ATOM 796 O O . ARG A 1 105 ? 19.035 8.632 -40.826 1.00 83.06 105 ARG A O 1
ATOM 803 N N . HIS A 1 106 ? 19.692 10.058 -42.422 1.00 81.50 106 HIS A N 1
ATOM 804 C CA . HIS A 1 106 ? 19.844 11.215 -41.534 1.00 81.50 106 HIS A CA 1
ATOM 805 C C . HIS A 1 106 ? 18.601 11.509 -40.669 1.00 81.50 106 HIS A C 1
ATOM 807 O O . HIS A 1 106 ? 18.736 11.839 -39.492 1.00 81.50 106 HIS A O 1
ATOM 813 N N . ALA A 1 107 ? 17.389 11.330 -41.209 1.00 85.25 107 ALA A N 1
ATOM 814 C CA . ALA A 1 107 ? 16.146 11.521 -40.453 1.00 85.25 107 ALA A CA 1
ATOM 815 C C . ALA A 1 107 ? 15.985 10.510 -39.298 1.00 85.25 107 ALA A C 1
ATOM 817 O O . ALA A 1 107 ? 15.530 10.869 -38.210 1.00 85.25 107 ALA A O 1
ATOM 818 N N . LEU A 1 108 ? 16.408 9.257 -39.506 1.00 85.75 108 LEU A N 1
ATOM 819 C CA . LEU A 1 108 ? 16.385 8.218 -38.475 1.00 85.75 108 LEU A CA 1
ATOM 820 C C . LEU A 1 108 ? 17.399 8.536 -37.369 1.00 85.75 108 LEU A C 1
ATOM 822 O O . LEU A 1 108 ? 17.041 8.517 -36.192 1.00 85.75 108 LEU A O 1
ATOM 826 N N . ALA A 1 109 ? 18.627 8.905 -37.739 1.00 84.88 109 ALA A N 1
ATOM 827 C CA . ALA A 1 109 ? 19.665 9.296 -36.784 1.00 84.88 109 ALA A CA 1
ATOM 828 C C . ALA A 1 109 ? 19.227 10.488 -35.908 1.00 84.88 109 ALA A C 1
ATOM 830 O O . ALA A 1 109 ? 19.381 10.449 -34.685 1.00 84.88 109 ALA A O 1
ATOM 831 N N . ALA A 1 110 ? 18.596 11.504 -36.510 1.00 86.69 110 ALA A N 1
ATOM 832 C CA . ALA A 1 110 ? 18.055 12.654 -35.786 1.00 86.69 110 ALA A CA 1
ATOM 833 C C . ALA A 1 110 ? 16.964 12.255 -34.773 1.00 86.69 110 ALA A C 1
ATOM 835 O O . ALA A 1 110 ? 16.974 12.728 -33.636 1.00 86.69 110 ALA A O 1
ATOM 836 N N . SER A 1 111 ? 16.057 11.343 -35.147 1.00 89.25 111 SER A N 1
ATOM 837 C CA . SER A 1 111 ? 14.999 10.862 -34.244 1.00 89.25 111 SER A CA 1
ATOM 838 C C . SER A 1 111 ? 15.551 10.104 -33.028 1.00 89.25 111 SER A C 1
ATOM 840 O O . SER A 1 111 ? 15.103 10.317 -31.902 1.00 89.25 111 SER A O 1
ATOM 842 N N . ILE A 1 112 ? 16.584 9.282 -33.225 1.00 90.19 112 ILE A N 1
ATOM 843 C CA . ILE A 1 112 ? 17.235 8.5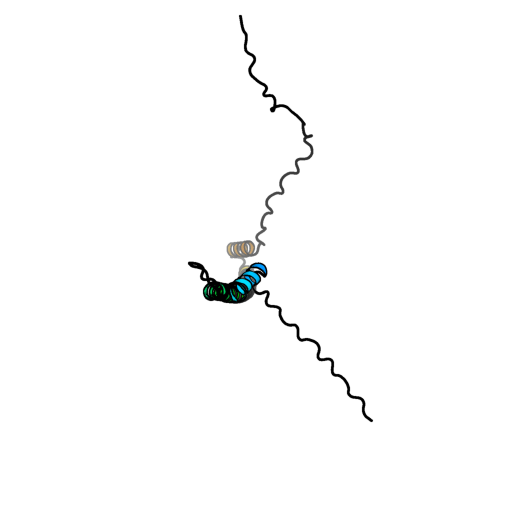21 -32.151 1.00 90.19 112 ILE A CA 1
ATOM 844 C C . ILE A 1 112 ? 18.015 9.455 -31.214 1.00 90.19 112 ILE A C 1
ATOM 846 O O . ILE A 1 112 ? 18.022 9.251 -29.998 1.00 90.19 112 ILE A O 1
ATOM 850 N N . ALA A 1 113 ? 18.655 10.494 -31.758 1.00 86.00 113 ALA A N 1
ATOM 851 C CA . ALA A 1 113 ? 19.337 11.512 -30.963 1.00 86.00 113 ALA A CA 1
ATOM 852 C C . ALA A 1 113 ? 18.353 12.297 -30.077 1.00 86.00 113 ALA A C 1
ATOM 854 O O . ALA A 1 113 ? 18.636 12.505 -28.898 1.00 86.00 113 ALA A O 1
ATOM 855 N N . ALA A 1 114 ? 17.180 12.660 -30.608 1.00 88.50 114 ALA A N 1
ATOM 856 C CA . ALA A 1 114 ? 16.138 13.356 -29.853 1.00 88.50 114 ALA A CA 1
ATOM 857 C C . ALA A 1 114 ? 15.585 12.519 -28.684 1.00 88.50 114 ALA A C 1
ATOM 859 O O . ALA A 1 114 ? 15.365 13.055 -27.602 1.00 88.50 114 ALA A O 1
ATOM 860 N N . LEU A 1 115 ? 15.411 11.206 -28.874 1.00 86.56 115 LEU A N 1
ATOM 861 C CA . LEU A 1 115 ? 14.925 10.287 -27.832 1.00 86.56 115 LEU A CA 1
ATOM 862 C C . LEU A 1 115 ? 15.938 10.026 -26.711 1.00 86.56 115 LEU A C 1
ATOM 864 O O . LEU A 1 115 ? 15.558 9.610 -25.620 1.00 86.56 115 LEU A O 1
ATOM 868 N N . ALA A 1 116 ? 17.223 10.230 -26.986 1.00 76.62 116 ALA A N 1
ATOM 869 C CA . ALA A 1 116 ? 18.294 9.977 -26.034 1.00 76.62 116 ALA A CA 1
ATOM 870 C C . ALA A 1 116 ? 18.859 11.245 -25.388 1.00 76.62 116 ALA A C 1
ATOM 872 O O . ALA A 1 116 ? 19.723 11.148 -24.513 1.00 76.62 116 ALA A O 1
ATOM 873 N N . ALA A 1 117 ? 18.403 12.423 -25.821 1.00 72.00 117 ALA A N 1
ATOM 874 C CA . ALA A 1 117 ? 18.646 13.640 -25.077 1.00 72.00 117 ALA A CA 1
ATOM 875 C C . ALA A 1 117 ? 18.039 13.442 -23.681 1.00 72.00 117 ALA A C 1
ATOM 877 O O . ALA A 1 117 ? 16.865 13.063 -23.590 1.00 72.00 117 ALA A O 1
ATOM 878 N N . PRO A 1 118 ? 18.797 13.660 -22.588 1.00 57.91 118 PRO A N 1
ATOM 879 C CA . PRO A 1 118 ? 18.172 13.713 -21.282 1.00 57.91 118 PRO A CA 1
ATOM 880 C C . PRO A 1 118 ? 17.077 14.766 -21.403 1.00 57.91 118 PRO A C 1
ATOM 882 O O . PRO A 1 118 ? 17.354 15.884 -21.845 1.00 57.91 118 PRO A O 1
ATOM 885 N N . MET A 1 119 ? 15.830 14.397 -21.097 1.00 50.97 119 MET A N 1
ATOM 886 C CA . MET A 1 119 ? 14.779 15.379 -20.885 1.00 50.97 119 MET A CA 1
ATOM 887 C C . MET A 1 119 ? 15.301 16.277 -19.773 1.00 50.97 119 MET A C 1
ATOM 889 O O . MET A 1 119 ? 15.187 15.957 -18.593 1.00 50.97 119 MET A O 1
ATOM 893 N N . SER A 1 120 ? 15.947 17.372 -20.165 1.00 43.41 120 SER A N 1
ATOM 894 C CA . SER A 1 120 ? 16.215 18.504 -19.314 1.00 43.41 120 SER A CA 1
ATOM 895 C C . SER A 1 120 ? 14.840 18.911 -18.833 1.00 43.41 120 SER A C 1
ATOM 897 O O . SER A 1 120 ? 14.105 19.601 -19.539 1.00 43.41 120 SER A O 1
ATOM 899 N N . THR A 1 121 ? 14.465 18.434 -17.650 1.00 47.34 121 THR A N 1
ATOM 900 C CA . THR A 1 121 ? 13.510 19.120 -16.805 1.00 47.34 121 THR A CA 1
ATOM 901 C C . THR A 1 121 ? 14.080 20.519 -16.706 1.00 47.34 121 THR A C 1
ATOM 903 O O . THR A 1 121 ? 15.045 20.748 -15.977 1.00 47.34 121 THR A O 1
ATOM 906 N N . THR A 1 122 ? 13.605 21.425 -17.559 1.00 42.00 122 THR A N 1
ATOM 907 C CA . THR A 1 122 ? 13.975 22.825 -17.472 1.00 42.00 122 THR A CA 1
ATOM 908 C C . THR A 1 122 ? 13.633 23.205 -16.038 1.00 42.00 122 THR A C 1
ATOM 910 O O . THR A 1 122 ? 12.467 23.064 -15.656 1.00 42.00 122 THR A O 1
ATOM 913 N N . PRO A 1 123 ? 14.613 23.565 -15.192 1.00 44.25 123 PRO A N 1
ATOM 914 C CA . PRO A 1 123 ? 14.290 24.002 -13.854 1.00 44.25 123 PRO A CA 1
ATOM 915 C C . PRO A 1 123 ? 13.398 25.224 -14.032 1.00 44.25 123 PRO A C 1
ATOM 917 O O . PRO A 1 123 ? 13.779 26.183 -14.709 1.00 44.25 123 PRO A O 1
ATOM 920 N N . ALA A 1 124 ? 12.182 25.151 -13.488 1.00 51.28 124 ALA A N 1
ATOM 921 C CA . ALA A 1 124 ? 11.329 26.314 -13.338 1.00 51.28 124 ALA A CA 1
ATOM 922 C C . ALA A 1 124 ? 12.202 27.438 -12.773 1.00 51.28 124 ALA A C 1
ATOM 924 O O . ALA A 1 124 ? 12.889 27.252 -11.764 1.00 51.28 124 ALA A O 1
ATOM 925 N N . ALA A 1 125 ? 12.252 28.553 -13.501 1.00 53.59 125 ALA A N 1
ATOM 926 C CA . ALA A 1 125 ? 13.100 29.687 -13.182 1.00 53.59 125 ALA A CA 1
ATOM 927 C C . ALA A 1 125 ? 12.989 30.034 -11.682 1.00 53.59 125 ALA A C 1
ATOM 929 O O . ALA A 1 125 ? 11.873 30.096 -11.156 1.00 53.59 125 ALA A O 1
ATOM 930 N N . PRO A 1 126 ? 14.109 30.256 -10.970 1.00 53.25 126 PRO A N 1
ATOM 931 C CA . PRO A 1 126 ? 14.049 30.596 -9.556 1.00 53.25 126 PRO A CA 1
ATOM 932 C C . PRO A 1 126 ? 13.307 31.933 -9.375 1.00 53.25 126 PRO A C 1
ATOM 934 O O . PRO A 1 126 ? 13.566 32.874 -10.134 1.00 53.25 126 PRO A O 1
ATOM 937 N N . PRO A 1 127 ? 12.408 32.065 -8.379 1.00 51.12 127 PRO A N 1
ATOM 938 C CA . PRO A 1 127 ? 11.722 33.323 -8.125 1.00 51.12 127 PRO A CA 1
ATOM 939 C C . PRO A 1 127 ? 12.753 34.402 -7.789 1.00 51.12 127 PRO A C 1
ATOM 941 O O . PRO A 1 127 ? 13.600 34.239 -6.906 1.00 51.12 127 PRO A O 1
ATOM 944 N N . ALA A 1 128 ? 12.690 35.509 -8.528 1.00 56.66 128 ALA A N 1
ATOM 945 C CA . ALA A 1 128 ? 13.590 36.637 -8.373 1.00 56.66 128 ALA A CA 1
ATOM 946 C C . ALA A 1 128 ? 13.615 37.111 -6.910 1.00 56.66 128 ALA A C 1
ATOM 948 O O . ALA A 1 128 ? 12.593 37.488 -6.332 1.00 56.66 128 ALA A O 1
ATOM 949 N N . LYS A 1 129 ? 14.812 37.112 -6.315 1.00 50.28 129 LYS A N 1
ATOM 950 C CA . LYS A 1 129 ? 15.087 37.681 -4.993 1.00 50.28 129 LYS A CA 1
ATOM 951 C C . LYS A 1 129 ? 14.694 39.163 -4.995 1.00 50.28 129 LYS A C 1
ATOM 953 O O . LYS A 1 129 ? 15.455 40.006 -5.467 1.00 50.28 129 LYS A O 1
ATOM 958 N N . ARG A 1 130 ? 13.530 39.501 -4.430 1.00 56.06 130 ARG A N 1
ATOM 959 C CA . ARG A 1 130 ? 13.173 40.888 -4.091 1.00 56.06 130 ARG A CA 1
ATOM 960 C C . ARG A 1 130 ? 14.035 41.327 -2.907 1.00 56.06 130 ARG A C 1
ATOM 962 O O . ARG A 1 130 ? 13.669 41.152 -1.750 1.00 56.06 130 ARG A O 1
ATOM 969 N N . ARG A 1 131 ? 15.213 41.875 -3.210 1.00 53.94 131 ARG A N 1
ATOM 970 C CA . ARG A 1 131 ? 16.010 42.656 -2.260 1.00 53.94 131 ARG A CA 1
ATOM 971 C C . ARG A 1 131 ? 15.306 43.991 -2.000 1.00 53.94 131 ARG A C 1
ATOM 973 O O . ARG A 1 131 ? 15.068 44.749 -2.930 1.00 53.94 131 ARG A O 1
ATOM 980 N N . GLY A 1 132 ? 15.029 44.261 -0.726 1.00 53.22 132 GLY A N 1
ATOM 981 C CA . GLY A 1 132 ? 14.983 45.609 -0.157 1.00 53.22 132 GLY A CA 1
ATOM 982 C C . GLY A 1 132 ? 13.791 46.488 -0.533 1.00 53.22 132 GLY A C 1
ATOM 983 O O . GLY A 1 132 ? 13.957 47.474 -1.241 1.00 53.22 132 GLY A O 1
ATOM 984 N N . ARG A 1 133 ? 12.614 46.220 0.044 1.00 52.72 133 ARG A N 1
ATOM 985 C CA . ARG A 1 133 ? 11.645 47.291 0.332 1.00 52.72 133 ARG A CA 1
ATOM 986 C C . ARG A 1 133 ? 11.502 47.385 1.856 1.00 52.72 133 ARG A C 1
ATOM 988 O O . ARG A 1 133 ? 11.101 46.387 2.452 1.00 52.72 133 ARG A O 1
ATOM 995 N N . PRO A 1 134 ? 11.873 48.507 2.496 1.00 51.56 134 PRO A N 1
ATOM 996 C CA . PRO A 1 134 ? 11.764 48.638 3.945 1.00 51.56 134 PRO A CA 1
ATOM 997 C C . PRO A 1 134 ? 10.283 48.638 4.367 1.00 51.56 134 PRO A C 1
ATOM 999 O O . PRO A 1 134 ? 9.451 49.209 3.651 1.00 51.56 134 PRO A O 1
ATOM 1002 N N . PRO A 1 135 ? 9.926 47.995 5.494 1.00 55.94 135 PRO A N 1
ATOM 1003 C CA . PRO A 1 135 ? 8.551 47.957 5.966 1.00 55.94 135 PRO A CA 1
ATOM 1004 C C . PRO A 1 135 ? 8.163 49.305 6.584 1.00 55.94 135 PRO A C 1
ATOM 1006 O O . PRO A 1 135 ? 8.771 49.757 7.552 1.00 55.94 135 PRO A O 1
ATOM 1009 N N . ARG A 1 136 ? 7.116 49.937 6.042 1.00 44.53 136 ARG A N 1
ATOM 1010 C CA . ARG A 1 136 ? 6.375 50.989 6.748 1.00 44.53 136 ARG A CA 1
ATOM 1011 C C . ARG A 1 136 ? 5.499 50.310 7.807 1.00 44.53 136 ARG A C 1
ATOM 1013 O O . ARG A 1 136 ? 4.458 49.750 7.482 1.00 44.53 136 ARG A O 1
ATOM 1020 N N . GLN A 1 137 ? 5.957 50.341 9.057 1.00 49.31 137 GLN A N 1
ATOM 1021 C CA . GLN A 1 137 ? 5.075 50.494 10.222 1.00 49.31 137 GLN A CA 1
ATOM 1022 C C . GLN A 1 137 ? 4.381 51.866 10.056 1.00 49.31 137 GLN A C 1
ATOM 1024 O O . GLN A 1 137 ? 4.960 52.759 9.439 1.00 49.31 137 GLN A O 1
ATOM 1029 N N . SER A 1 138 ? 3.147 52.135 10.461 1.00 44.38 138 SER A N 1
ATOM 1030 C CA . SER A 1 138 ? 2.303 51.641 11.552 1.00 44.38 138 SER A CA 1
ATOM 1031 C C . SER A 1 138 ? 0.936 52.338 11.399 1.00 44.38 138 SER A C 1
ATOM 1033 O O . SER A 1 138 ? 0.885 53.342 10.697 1.00 44.38 138 SER A O 1
ATOM 1035 N N . ALA A 1 139 ? -0.087 51.820 12.098 1.00 47.25 139 ALA A N 1
ATOM 1036 C CA . ALA A 1 139 ? -1.196 52.552 12.747 1.00 47.25 139 ALA A CA 1
ATOM 1037 C C . ALA A 1 139 ? -1.974 53.581 11.885 1.00 47.25 139 ALA A C 1
ATOM 1039 O O . ALA A 1 139 ? -1.420 54.520 11.345 1.00 47.25 139 ALA A O 1
ATOM 1040 N N . GLU A 1 140 ? -3.286 53.502 11.698 1.00 54.06 140 GLU A N 1
ATOM 1041 C CA . GLU A 1 140 ? -4.323 53.518 12.726 1.00 54.06 140 GLU A CA 1
ATOM 1042 C C . GLU A 1 140 ? -5.643 53.093 12.062 1.00 54.06 140 GLU A C 1
ATOM 1044 O O . GLU A 1 140 ? -6.064 53.696 11.080 1.00 54.06 140 GLU A O 1
ATOM 1049 N N . LEU A 1 141 ? -6.299 52.049 12.567 1.00 50.72 141 LEU A N 1
ATOM 1050 C CA . LEU A 1 141 ? -7.686 51.718 12.189 1.00 50.72 141 LEU A CA 1
ATOM 1051 C C . LEU A 1 141 ? -8.495 51.183 13.381 1.00 50.72 141 LEU A C 1
ATOM 1053 O O . LEU A 1 141 ? -9.581 50.641 13.214 1.00 50.72 141 LEU A O 1
ATOM 1057 N N . PHE A 1 142 ? -7.976 51.387 14.594 1.00 56.12 142 PHE A N 1
ATOM 1058 C CA . PHE A 1 142 ? -8.704 51.206 15.845 1.00 56.12 142 PHE A CA 1
ATOM 1059 C C . PHE A 1 142 ? -8.811 52.558 16.546 1.00 56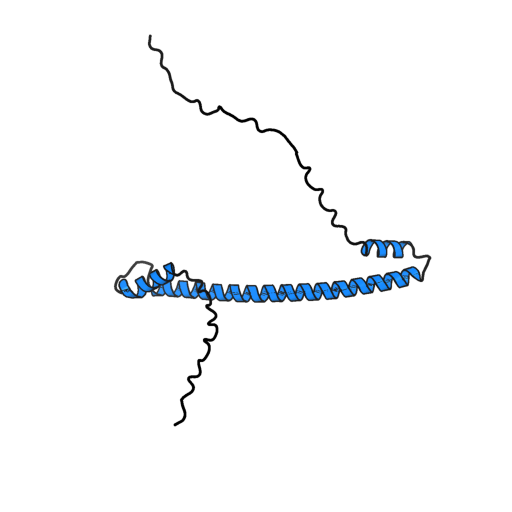.12 142 PHE A C 1
ATOM 1061 O O . PHE A 1 142 ? -8.093 52.844 17.497 1.00 56.12 142 PHE A O 1
ATOM 1068 N N . ALA A 1 143 ? -9.712 53.390 16.037 1.00 51.56 143 ALA A N 1
ATOM 1069 C CA . ALA A 1 143 ? -10.257 54.524 16.764 1.00 51.56 143 ALA A CA 1
ATOM 1070 C C . ALA A 1 143 ? -11.772 54.533 16.542 1.00 51.56 143 ALA A C 1
ATOM 1072 O O . ALA A 1 143 ? -12.286 55.203 15.653 1.00 51.56 143 ALA A O 1
ATOM 1073 N N . THR A 1 144 ? -12.473 53.748 17.360 1.00 50.47 144 THR A N 1
ATOM 1074 C CA . THR A 1 144 ? -13.876 54.004 17.686 1.00 50.47 144 THR A CA 1
ATOM 1075 C C . THR A 1 144 ? -13.920 54.407 19.156 1.00 50.47 144 THR A C 1
ATOM 1077 O O . THR A 1 144 ? -13.661 53.576 20.026 1.00 50.47 144 THR A O 1
ATOM 1080 N N . PRO A 1 145 ? -14.215 55.679 19.435 1.00 52.03 145 PRO A N 1
ATOM 1081 C CA . PRO A 1 145 ? -15.123 56.031 20.520 1.00 52.03 145 PRO A CA 1
ATOM 1082 C C . PRO A 1 145 ? -16.239 56.920 19.941 1.00 52.03 145 PRO A C 1
ATOM 1084 O O . PRO A 1 145 ? -15.987 57.843 19.179 1.00 52.03 145 PRO A O 1
ATOM 1087 N N . ALA A 1 146 ? -17.488 56.478 20.041 1.00 48.16 146 ALA A N 1
ATOM 1088 C CA . ALA A 1 146 ? -18.405 56.780 21.143 1.00 48.1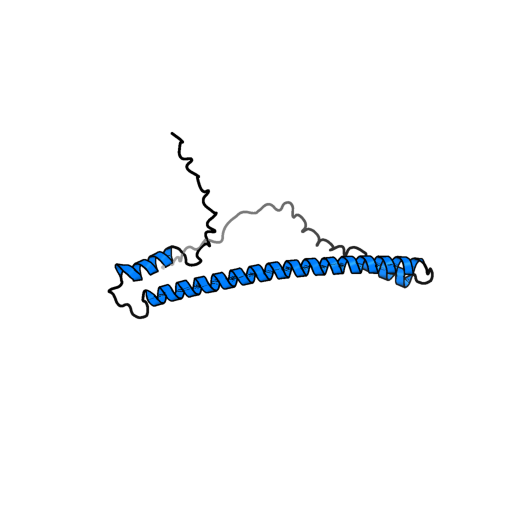6 146 ALA A CA 1
ATOM 1089 C C . ALA A 1 146 ? -19.173 58.085 20.882 1.00 48.16 146 ALA A C 1
ATOM 1091 O O . ALA A 1 146 ? -18.600 59.155 20.727 1.00 48.16 146 ALA A O 1
ATOM 1092 N N . ALA A 1 147 ? -20.491 57.916 20.787 1.00 51.72 147 ALA A N 1
ATOM 1093 C CA . ALA A 1 147 ? -21.500 58.939 20.603 1.00 51.72 147 ALA A CA 1
ATOM 1094 C C . ALA A 1 147 ? -21.368 60.080 21.619 1.00 51.72 147 ALA A C 1
ATOM 1096 O O . ALA A 1 147 ? -21.282 59.835 22.821 1.00 51.72 147 ALA A O 1
ATOM 1097 N N . GLU A 1 148 ? -21.434 61.308 21.118 1.00 48.97 148 GLU A N 1
ATOM 1098 C CA . GLU A 1 148 ? -21.618 62.515 21.913 1.00 48.97 148 GLU A CA 1
ATOM 1099 C C . GLU A 1 148 ? -22.971 63.121 21.512 1.00 48.97 148 GLU A C 1
ATOM 1101 O O . GLU A 1 148 ? -23.195 63.487 20.355 1.00 48.97 148 GLU A O 1
ATOM 1106 N N . GLU A 1 149 ? -23.907 63.119 22.462 1.00 52.53 149 GLU A N 1
ATOM 1107 C CA . GLU A 1 149 ? -25.153 63.880 22.404 1.00 52.53 149 GLU A CA 1
ATOM 1108 C C . GLU A 1 149 ? -24.863 65.387 22.431 1.00 52.53 149 GLU A C 1
ATOM 1110 O O . GLU A 1 149 ? -23.968 65.821 23.158 1.00 52.53 149 GLU A O 1
ATOM 1115 N N . PRO A 1 150 ? -25.696 66.211 21.778 1.00 64.62 150 PRO A N 1
ATOM 1116 C CA . PRO A 1 150 ? -25.874 67.586 22.201 1.00 64.62 150 PRO A CA 1
ATOM 1117 C C . PRO A 1 150 ? -27.305 67.814 22.692 1.00 64.62 150 PRO A C 1
ATOM 1119 O O . PRO A 1 150 ? -28.271 67.738 21.931 1.00 64.62 150 PRO A O 1
ATOM 1122 N N . GLY A 1 151 ? -27.415 68.154 23.974 1.00 58.16 151 GLY A N 1
ATOM 1123 C CA . GLY A 1 151 ? -28.560 68.875 24.505 1.00 58.16 151 GLY A CA 1
ATOM 1124 C C . GLY A 1 151 ? -28.481 70.364 24.159 1.00 58.16 151 GLY A C 1
ATOM 1125 O O . GLY A 1 151 ? -27.440 71.006 24.323 1.00 58.16 151 GLY A O 1
ATOM 1126 N N . SER A 1 152 ? -29.606 70.913 23.714 1.00 57.06 152 SER A N 1
ATOM 1127 C CA . SER A 1 152 ? -30.084 72.276 23.983 1.00 57.06 152 SER A CA 1
ATOM 1128 C C . SER A 1 152 ? -31.592 72.305 23.786 1.00 57.06 152 SER A C 1
ATOM 1130 O O . SER A 1 152 ? -32.055 71.708 22.789 1.00 57.06 152 SER A O 1
#

Sequence (152 aa):
MPSPSISVVPPEPEITVEDPVRAEHRAVIELFANQLAKVAFPDVDAALLRRQAEEVRAEAIAVARAREALEAAQHKLADRTAVLGDTVARGLAYARIYADAQPDRHALAASIAALAAPMSTTPAAPPAKRRGRPPRQSAELFATPAAEEPGS